Protein AF-X6F5M1-F1 (afdb_monomer)

Solvent-accessible surface area (backbone atoms only — not comparable to full-atom values): 6336 Å² total; per-residue (Å²): 135,85,84,50,72,60,62,52,34,39,73,76,68,71,42,62,71,92,75,52,53,76,66,55,52,53,53,53,52,37,58,73,69,69,51,69,81,73,71,61,76,68,74,81,45,70,85,64,76,46,73,62,61,59,50,50,58,49,47,50,64,59,61,66,37,70,68,50,54,50,51,51,52,51,48,51,51,53,51,53,50,52,56,49,52,54,55,50,52,54,52,51,52,53,50,52,56,51,50,56,54,63,74,75,108

Structure (mmCIF, N/CA/C/O backbone):
data_AF-X6F5M1-F1
#
_entry.id   AF-X6F5M1-F1
#
loop_
_atom_site.group_PDB
_atom_site.id
_atom_site.type_symbol
_atom_site.label_atom_id
_atom_site.label_alt_id
_atom_site.label_comp_id
_atom_site.label_asym_id
_atom_site.label_entity_id
_atom_site.label_seq_id
_atom_site.pdbx_PDB_ins_code
_atom_site.Cartn_x
_atom_site.Cartn_y
_atom_site.Cartn_z
_atom_site.occupancy
_atom_site.B_iso_or_equiv
_atom_site.auth_seq_id
_atom_site.auth_comp_id
_atom_site.auth_asym_id
_atom_site.auth_atom_id
_atom_site.pdbx_PDB_model_num
ATOM 1 N N . MET A 1 1 ? -16.472 -30.310 41.235 1.00 41.28 1 MET A N 1
ATOM 2 C CA . MET A 1 1 ? -15.367 -29.547 41.861 1.00 41.28 1 MET A CA 1
ATOM 3 C C . MET A 1 1 ? -15.594 -28.070 41.578 1.00 41.28 1 MET A C 1
ATOM 5 O O . MET A 1 1 ? -15.248 -27.600 40.499 1.00 41.28 1 MET A O 1
ATOM 9 N N . ASN A 1 2 ? -16.249 -27.373 42.506 1.00 42.59 2 ASN A N 1
ATOM 10 C CA . ASN A 1 2 ? -16.574 -25.954 42.368 1.00 42.59 2 ASN A CA 1
ATOM 11 C C . ASN A 1 2 ? -15.325 -25.151 42.740 1.00 42.59 2 ASN A C 1
ATOM 13 O O . ASN A 1 2 ? -14.911 -25.165 43.894 1.00 42.59 2 ASN A O 1
ATOM 17 N N . LYS A 1 3 ? -14.682 -24.528 41.751 1.00 53.94 3 LYS A N 1
ATOM 18 C CA . LYS A 1 3 ? -13.500 -23.681 41.957 1.00 53.94 3 LYS A CA 1
ATOM 19 C C . LYS A 1 3 ? -13.988 -22.327 42.472 1.00 53.94 3 LYS A C 1
ATOM 21 O O . LYS A 1 3 ? -14.453 -21.513 41.679 1.00 53.94 3 LYS A O 1
ATOM 26 N N . THR A 1 4 ? -13.987 -22.139 43.789 1.00 66.06 4 THR A N 1
ATOM 27 C CA . THR A 1 4 ? -14.422 -20.892 44.430 1.00 66.06 4 THR A CA 1
ATOM 28 C C . THR A 1 4 ? -13.366 -19.795 44.266 1.00 66.06 4 THR A C 1
ATOM 30 O O . THR A 1 4 ? -12.181 -20.072 44.067 1.00 66.06 4 THR A O 1
ATOM 33 N N . ILE A 1 5 ? -13.809 -18.535 44.333 1.00 60.81 5 ILE A N 1
ATOM 34 C CA . ILE A 1 5 ? -12.970 -17.322 44.253 1.00 60.81 5 ILE A CA 1
ATOM 35 C C . ILE A 1 5 ? -11.797 -17.398 45.249 1.00 60.81 5 ILE A C 1
ATOM 37 O O . ILE A 1 5 ? -10.688 -16.964 44.937 1.00 60.81 5 ILE A O 1
ATOM 41 N N . ASP A 1 6 ? -12.021 -18.040 46.396 1.00 63.62 6 ASP A N 1
ATOM 42 C CA . ASP A 1 6 ? -11.053 -18.205 47.485 1.00 63.62 6 ASP A CA 1
ATOM 43 C C . ASP A 1 6 ? -9.807 -19.008 47.079 1.00 63.62 6 ASP A C 1
ATOM 45 O O . ASP A 1 6 ? -8.686 -18.666 47.463 1.00 63.62 6 ASP A O 1
ATOM 49 N N . ASP A 1 7 ? -9.984 -20.058 46.270 1.00 66.44 7 ASP A N 1
ATOM 50 C CA . ASP A 1 7 ? -8.884 -20.924 45.821 1.00 66.44 7 ASP A CA 1
ATOM 51 C C . ASP A 1 7 ? -7.999 -20.202 44.789 1.00 66.44 7 ASP A C 1
ATOM 53 O O . ASP A 1 7 ? -6.768 -20.289 44.798 1.00 66.44 7 ASP A O 1
ATOM 57 N N . LEU A 1 8 ? -8.622 -19.397 43.925 1.00 66.88 8 LEU A N 1
ATOM 58 C CA . LEU A 1 8 ? -7.918 -18.620 42.904 1.00 66.88 8 LEU A CA 1
ATOM 59 C C . LEU A 1 8 ? -7.189 -17.412 43.492 1.00 66.88 8 LEU A C 1
ATOM 61 O O . LEU A 1 8 ? -6.052 -17.144 43.099 1.00 66.88 8 LEU A O 1
ATOM 65 N N . ALA A 1 9 ? -7.791 -16.734 44.471 1.00 62.81 9 ALA A N 1
ATOM 66 C CA . ALA A 1 9 ? -7.166 -15.624 45.180 1.00 62.81 9 ALA A CA 1
ATOM 67 C C . ALA A 1 9 ? -5.875 -16.067 45.887 1.00 62.81 9 ALA A C 1
ATOM 69 O O . ALA A 1 9 ? -4.822 -15.446 45.720 1.00 62.81 9 ALA A O 1
ATOM 70 N N . ASN A 1 10 ? -5.912 -17.202 46.591 1.00 65.00 10 ASN A N 1
ATOM 71 C CA . ASN A 1 10 ? -4.722 -17.740 47.246 1.00 65.00 10 ASN A CA 1
ATOM 72 C C . ASN A 1 10 ? -3.656 -18.201 46.246 1.00 65.00 10 ASN A C 1
ATOM 74 O O . ASN A 1 10 ? -2.467 -17.964 46.459 1.00 65.00 10 ASN A O 1
ATOM 78 N N . ARG A 1 11 ? -4.050 -18.838 45.138 1.00 67.06 11 ARG A N 1
ATOM 79 C CA . ARG A 1 11 ? -3.086 -19.403 44.188 1.00 67.06 11 ARG A CA 1
ATOM 80 C C . ARG A 1 11 ? -2.415 -18.356 43.293 1.00 67.06 11 ARG A C 1
ATOM 82 O O . ARG A 1 11 ? -1.244 -18.524 42.962 1.00 67.06 11 ARG A O 1
ATOM 89 N N . TRP A 1 12 ? -3.128 -17.299 42.902 1.00 65.69 12 TRP A N 1
ATOM 90 C CA . TRP A 1 12 ? -2.634 -16.298 41.944 1.00 65.69 12 TRP A CA 1
ATOM 91 C C . TRP A 1 12 ? -2.120 -15.034 42.632 1.00 65.69 12 TRP A C 1
ATOM 93 O O . TRP A 1 12 ? -1.123 -14.467 42.195 1.00 65.69 12 TRP A O 1
ATOM 103 N N . LEU A 1 13 ? -2.764 -14.614 43.725 1.00 65.00 13 LEU A N 1
ATOM 104 C CA . LEU A 1 13 ? -2.439 -13.371 44.432 1.00 65.00 13 LEU A CA 1
ATOM 105 C C . LEU A 1 13 ? -1.778 -13.610 45.797 1.00 65.00 13 LEU A C 1
ATOM 107 O O . LEU A 1 13 ? -1.321 -12.652 46.419 1.00 65.00 13 LEU A O 1
ATOM 111 N N . LYS A 1 14 ? -1.711 -14.867 46.272 1.00 64.12 14 LYS A N 1
ATOM 112 C CA . LYS A 1 14 ? -1.172 -15.243 47.597 1.00 64.12 14 LYS A CA 1
ATOM 113 C C . LYS A 1 14 ? -1.750 -14.400 48.747 1.00 64.12 14 LYS A C 1
ATOM 115 O O . LYS A 1 14 ? -1.066 -14.142 49.736 1.00 64.12 14 LYS A O 1
ATOM 120 N N . ARG A 1 15 ? -3.004 -13.954 48.621 1.00 59.09 15 ARG A N 1
ATOM 121 C CA . ARG A 1 15 ? -3.719 -13.160 49.631 1.00 59.09 15 ARG A CA 1
ATOM 122 C C . ARG A 1 15 ? -5.017 -13.845 50.039 1.00 59.09 15 ARG A C 1
ATOM 124 O O . ARG A 1 15 ? -5.680 -14.469 49.215 1.00 59.09 15 ARG A O 1
AT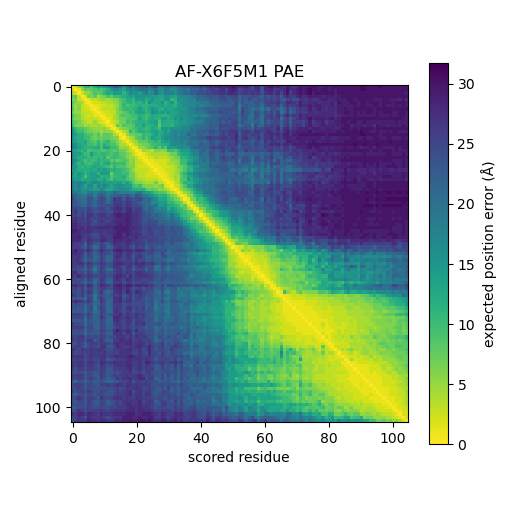OM 131 N N . LYS A 1 16 ? -5.378 -13.674 51.316 1.00 57.16 16 LYS A N 1
ATOM 132 C CA . LYS A 1 16 ? -6.673 -14.097 51.861 1.00 57.16 16 LYS A CA 1
ATOM 133 C C . LYS A 1 16 ? -7.813 -13.289 51.212 1.00 57.16 16 LYS A C 1
ATOM 135 O O . LYS A 1 16 ? -7.611 -12.096 50.965 1.00 57.16 16 LYS A O 1
ATOM 140 N N . PRO A 1 17 ? -8.987 -13.899 50.965 1.00 54.53 17 PRO A N 1
ATOM 141 C CA . PRO A 1 17 ? -10.123 -13.248 50.298 1.00 54.53 17 PRO A CA 1
ATOM 142 C C . PRO A 1 17 ? -10.606 -11.980 51.022 1.00 54.53 17 PRO A C 1
ATOM 144 O O . PRO A 1 17 ? -11.059 -11.035 50.384 1.00 54.53 17 PRO A O 1
ATOM 147 N N . ASP A 1 18 ? -10.403 -11.914 52.336 1.00 57.00 18 ASP A N 1
ATOM 148 C CA . ASP A 1 18 ? -10.752 -10.796 53.221 1.00 57.00 18 ASP A CA 1
ATOM 149 C C . ASP A 1 18 ? -9.900 -9.529 52.981 1.00 57.00 18 ASP A C 1
ATOM 151 O O . ASP A 1 18 ? -10.225 -8.452 53.477 1.00 57.00 18 ASP A O 1
ATOM 155 N N . GLY A 1 19 ? -8.790 -9.654 52.241 1.00 54.47 19 GLY A N 1
ATOM 156 C CA . GLY A 1 19 ? -7.845 -8.572 51.939 1.00 54.47 19 GLY A CA 1
ATOM 157 C C . GLY A 1 19 ? -7.865 -8.096 50.485 1.00 54.47 19 GLY A C 1
ATOM 158 O O . GLY A 1 19 ? -6.956 -7.360 50.089 1.00 54.47 19 GLY A O 1
ATOM 159 N N . LEU A 1 20 ? -8.841 -8.545 49.690 1.00 57.94 20 LEU A N 1
ATOM 160 C CA . LEU A 1 20 ? -9.022 -8.127 48.302 1.00 57.94 20 LEU A CA 1
ATOM 161 C C . LEU A 1 20 ? -9.828 -6.829 48.244 1.00 57.94 20 LEU A C 1
ATOM 163 O O . LEU A 1 20 ? -10.896 -6.709 48.846 1.00 57.94 20 LEU A O 1
ATOM 167 N N . SER A 1 21 ? -9.343 -5.859 47.472 1.00 61.31 21 SER A N 1
ATOM 168 C CA . SER 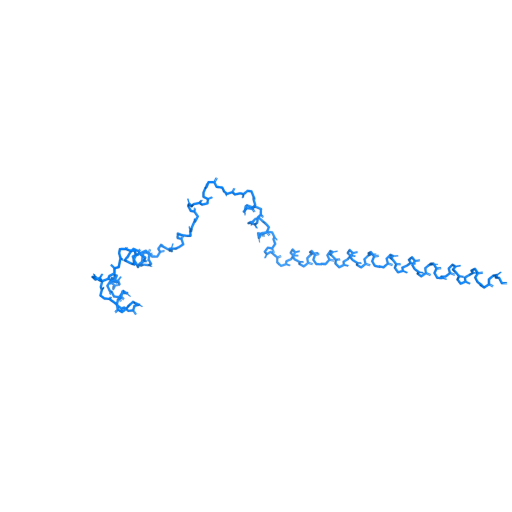A 1 21 ? -10.142 -4.676 47.147 1.00 61.31 21 SER A CA 1
ATOM 169 C C . SER A 1 21 ? -11.395 -5.096 46.367 1.00 61.31 21 SER A C 1
ATOM 171 O O . SER A 1 21 ? -11.363 -6.056 45.593 1.00 61.31 21 SER A O 1
ATOM 173 N N . GLN A 1 22 ? -12.504 -4.358 46.507 1.00 60.22 22 GLN A N 1
ATOM 174 C CA . GLN A 1 22 ? -13.749 -4.635 45.766 1.00 60.22 22 GLN A CA 1
ATOM 175 C C . GLN A 1 22 ? -13.519 -4.746 44.246 1.00 60.22 22 GLN A C 1
ATOM 177 O O . GLN A 1 22 ? -14.241 -5.464 43.554 1.00 60.22 22 GLN A O 1
ATOM 182 N N . LEU A 1 23 ? -12.495 -4.058 43.728 1.00 57.66 23 LEU A N 1
ATOM 183 C CA . LEU A 1 23 ? -12.087 -4.128 42.328 1.00 57.66 23 LEU A CA 1
ATOM 184 C C . LEU A 1 23 ? -11.452 -5.481 41.968 1.00 57.66 23 LEU A C 1
ATOM 186 O O . LEU A 1 23 ? -11.791 -6.057 40.938 1.00 57.66 23 LEU A O 1
ATOM 190 N N . GLU A 1 24 ? -10.577 -6.011 42.822 1.00 62.28 24 GLU A N 1
ATOM 191 C CA . GLU A 1 24 ? -9.875 -7.283 42.599 1.00 62.28 24 GLU A CA 1
ATOM 192 C C . GLU A 1 24 ? -10.841 -8.468 42.673 1.00 62.28 24 GLU A C 1
ATOM 194 O O . GLU A 1 24 ? -10.808 -9.345 41.810 1.00 62.28 24 GLU A O 1
ATOM 199 N N . SER A 1 25 ? -11.768 -8.449 43.638 1.00 63.91 25 SER A N 1
ATOM 200 C CA . SER A 1 25 ? -12.823 -9.465 43.751 1.00 63.91 25 SER A CA 1
ATOM 201 C C . SER A 1 25 ? -13.730 -9.481 42.511 1.00 63.91 25 SER A C 1
ATOM 203 O O . SER A 1 25 ? -14.019 -10.540 41.952 1.00 63.91 25 SER A O 1
ATOM 205 N N . ARG A 1 26 ? -14.083 -8.300 41.979 1.00 63.78 26 ARG A N 1
ATOM 206 C CA . ARG A 1 26 ? -14.900 -8.163 40.761 1.00 63.78 26 ARG A CA 1
ATOM 207 C C . ARG A 1 26 ? -14.190 -8.676 39.501 1.00 63.78 26 ARG A C 1
ATOM 209 O O . ARG A 1 26 ? -14.833 -9.284 38.644 1.00 63.78 26 ARG A O 1
ATOM 216 N N . VAL A 1 27 ? -12.880 -8.456 39.384 1.00 64.69 27 VAL A N 1
ATOM 217 C CA . VAL A 1 27 ? -12.055 -8.983 38.279 1.00 64.69 27 VAL A CA 1
ATOM 218 C C . VAL A 1 27 ? -11.912 -10.504 38.380 1.00 64.69 27 VAL A C 1
ATOM 220 O O . VAL A 1 27 ? -12.028 -11.213 37.382 1.00 64.69 27 VAL A O 1
ATOM 223 N N . LEU A 1 28 ? -11.725 -11.044 39.584 1.00 65.38 28 LEU A N 1
ATOM 224 C CA . LEU A 1 28 ? -11.584 -12.488 39.763 1.00 65.38 28 LEU A CA 1
ATOM 225 C C . LEU A 1 28 ? -12.907 -13.223 39.495 1.00 65.38 28 LEU A C 1
ATOM 227 O O . LEU A 1 28 ? -12.918 -14.243 38.809 1.00 65.38 28 LEU A O 1
ATOM 231 N N . GLN A 1 29 ? -14.033 -12.655 39.936 1.00 64.38 29 GLN A N 1
ATOM 232 C CA . GLN A 1 29 ? -15.368 -13.201 39.688 1.00 64.38 29 GLN A CA 1
ATOM 233 C C . GLN A 1 29 ? -15.723 -13.237 38.193 1.00 64.38 29 GLN A C 1
ATOM 235 O O . GLN A 1 29 ? -16.177 -14.262 37.689 1.00 64.38 29 GLN A O 1
ATOM 240 N N . SER A 1 30 ? -15.417 -12.171 37.451 1.00 59.50 30 SER A N 1
ATOM 241 C CA . SER A 1 30 ? -15.662 -12.123 36.001 1.00 59.50 30 SER A CA 1
ATOM 242 C C . SER A 1 30 ? -14.712 -13.015 35.184 1.00 59.50 30 SER A C 1
ATOM 244 O O . SER A 1 30 ? -15.064 -13.458 34.093 1.00 59.50 30 SER A O 1
ATOM 246 N N . THR A 1 31 ? -13.553 -13.383 35.741 1.00 60.06 31 THR A N 1
ATOM 247 C CA . THR A 1 31 ? -12.647 -14.382 35.144 1.00 60.06 31 THR A CA 1
ATOM 248 C C . THR A 1 31 ? -13.176 -15.815 35.314 1.00 60.06 31 THR A C 1
ATOM 250 O O . THR A 1 31 ? -13.051 -16.636 34.404 1.00 60.06 31 THR A O 1
ATOM 253 N N . ILE A 1 32 ? -13.796 -16.129 36.459 1.00 57.97 32 ILE A N 1
ATOM 254 C CA . ILE A 1 32 ? -14.374 -17.457 36.745 1.00 57.97 32 ILE A CA 1
ATOM 255 C C . ILE A 1 32 ? -15.620 -17.722 35.900 1.00 57.97 32 ILE A C 1
ATOM 257 O O . ILE A 1 32 ? -15.810 -18.844 35.428 1.00 57.97 32 ILE A O 1
ATOM 261 N N . GLU A 1 33 ? -16.437 -16.698 35.658 1.00 54.91 33 GLU A N 1
ATOM 262 C CA . GLU A 1 33 ? -17.672 -16.814 34.874 1.00 54.91 33 GLU A CA 1
ATOM 263 C C . GLU A 1 33 ? -17.439 -17.035 33.367 1.00 54.91 33 GLU A C 1
ATOM 265 O O . GLU A 1 33 ? -18.402 -17.187 32.622 1.00 54.91 33 GLU A O 1
ATOM 270 N N . ARG A 1 34 ? -16.182 -17.104 32.888 1.00 47.59 34 ARG A N 1
ATOM 271 C CA . ARG A 1 34 ? -15.838 -17.180 31.449 1.00 47.59 34 ARG A CA 1
ATOM 272 C C . ARG A 1 34 ? -16.489 -16.075 30.606 1.00 47.59 34 ARG A C 1
ATOM 274 O O . ARG A 1 34 ? -16.519 -16.165 29.380 1.00 47.59 34 ARG A O 1
ATOM 281 N N . THR A 1 35 ? -16.944 -14.998 31.228 1.00 44.97 35 THR A N 1
ATOM 282 C CA . THR A 1 35 ? -17.320 -13.768 30.545 1.00 44.97 35 THR A CA 1
ATOM 283 C C . THR A 1 35 ? -16.047 -12.955 30.439 1.00 44.97 35 THR A C 1
ATOM 285 O O . THR A 1 35 ? -15.743 -12.136 31.299 1.00 44.97 35 THR A O 1
ATOM 288 N N . THR A 1 36 ? -15.253 -13.273 29.414 1.00 36.25 36 THR A N 1
ATOM 289 C CA . THR A 1 36 ? -14.078 -12.524 28.974 1.00 36.25 36 THR A CA 1
ATOM 290 C C . THR A 1 36 ? -14.199 -11.057 29.382 1.00 36.25 36 THR A C 1
ATOM 292 O O . THR A 1 36 ? -15.018 -10.321 28.832 1.00 36.25 36 THR A O 1
ATOM 295 N N . ILE A 1 37 ? -13.369 -10.620 30.337 1.00 44.19 37 ILE A N 1
ATOM 296 C CA . ILE A 1 37 ? -13.209 -9.209 30.730 1.00 44.19 37 ILE A CA 1
ATOM 297 C C . ILE A 1 37 ? -12.479 -8.442 29.616 1.00 44.19 37 ILE A C 1
ATOM 299 O O . ILE A 1 37 ? -11.696 -7.534 29.847 1.00 44.19 37 ILE A O 1
ATOM 303 N N . THR A 1 38 ? -12.804 -8.738 28.365 1.00 40.38 38 THR A N 1
ATOM 304 C CA . THR A 1 38 ? -12.858 -7.742 27.308 1.00 40.38 38 THR A CA 1
ATOM 305 C C . THR A 1 38 ? -14.180 -6.998 27.504 1.00 40.38 38 THR A C 1
ATOM 307 O O . THR A 1 38 ? -15.015 -6.876 26.617 1.00 40.38 38 THR A O 1
ATOM 310 N N . ARG A 1 39 ? -14.357 -6.408 28.692 1.00 45.59 39 ARG A N 1
ATOM 311 C CA . ARG A 1 39 ? -14.929 -5.069 28.740 1.00 45.59 39 ARG A CA 1
ATOM 312 C C . ARG A 1 39 ? -13.782 -4.140 28.372 1.00 45.59 39 ARG A C 1
ATOM 314 O O . ARG A 1 39 ? -13.285 -3.378 29.193 1.00 45.59 39 ARG A O 1
ATOM 321 N N . ASP A 1 40 ? -13.337 -4.295 27.130 1.00 44.41 40 ASP A N 1
ATOM 322 C CA . ASP A 1 40 ? -12.513 -3.311 26.479 1.00 44.41 40 ASP A CA 1
ATOM 323 C C . ASP A 1 40 ? -13.299 -2.006 26.550 1.00 44.41 40 ASP A C 1
ATOM 325 O O . ASP A 1 40 ? -14.524 -1.975 26.402 1.00 44.41 40 ASP A O 1
ATOM 329 N N . THR A 1 41 ? -12.565 -0.968 26.881 1.00 43.44 41 THR A N 1
ATOM 330 C CA . THR A 1 41 ? -12.795 0.471 26.991 1.00 43.44 41 THR A CA 1
ATOM 331 C C . THR A 1 41 ? -13.836 1.136 26.059 1.00 43.44 41 THR A C 1
ATOM 333 O O . THR A 1 41 ? -14.094 2.336 26.159 1.00 43.44 41 THR A O 1
ATOM 336 N N . ASN A 1 42 ? -14.540 0.381 25.222 1.00 44.94 42 ASN A N 1
ATOM 337 C CA . ASN A 1 42 ? -15.513 0.787 24.214 1.00 44.94 42 ASN A CA 1
ATOM 338 C C . ASN A 1 42 ? -16.896 1.225 24.753 1.00 44.94 42 ASN A C 1
ATOM 340 O O . ASN A 1 42 ? -17.929 1.004 24.124 1.00 44.94 42 ASN A O 1
ATOM 344 N N . LYS A 1 43 ? -16.963 1.842 25.938 1.00 43.53 43 LYS A N 1
ATOM 345 C CA . LYS A 1 43 ? -18.182 2.560 26.374 1.00 43.53 43 LYS A CA 1
ATOM 346 C C . LYS A 1 43 ? -17.978 4.059 26.584 1.00 43.53 43 LYS A C 1
ATOM 348 O O . LYS A 1 43 ? -18.968 4.766 26.716 1.00 43.53 43 LYS A O 1
ATOM 353 N N . ALA A 1 44 ? -16.739 4.552 26.516 1.00 42.81 44 ALA A N 1
ATOM 354 C CA . ALA A 1 44 ? -16.446 5.987 26.420 1.00 42.81 44 ALA A CA 1
ATOM 355 C C . ALA A 1 44 ? -16.181 6.459 24.972 1.00 42.81 44 ALA A C 1
ATOM 357 O O . ALA A 1 44 ? -16.145 7.656 24.720 1.00 42.81 44 ALA A O 1
ATOM 358 N N . VAL A 1 45 ? -16.069 5.530 24.012 1.00 45.94 45 VAL A N 1
ATOM 359 C CA . VAL A 1 45 ? -15.963 5.804 22.559 1.00 45.94 45 VAL A CA 1
ATOM 360 C C . VAL A 1 45 ? -17.31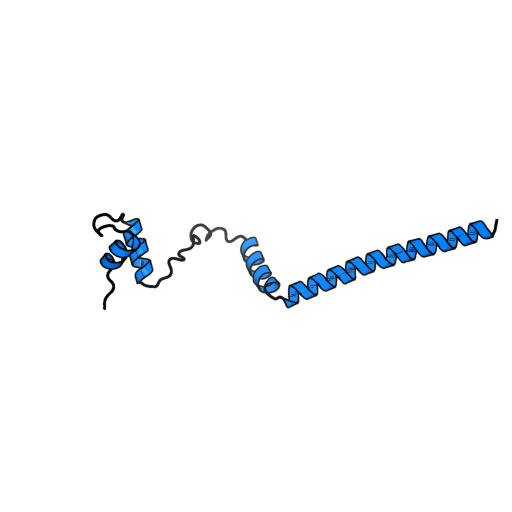5 5.597 21.849 1.00 45.94 45 VAL A C 1
ATOM 362 O O . VAL A 1 45 ? -17.452 5.781 20.648 1.00 45.94 45 VAL A O 1
ATOM 365 N N . ALA A 1 46 ? -18.378 5.273 22.591 1.00 45.50 46 ALA A N 1
ATOM 366 C CA . ALA A 1 46 ? -19.708 5.041 22.023 1.00 45.50 46 ALA A CA 1
ATOM 367 C C . ALA A 1 46 ? -20.375 6.315 21.466 1.00 45.50 46 ALA A C 1
ATOM 369 O O . ALA A 1 46 ? -21.394 6.215 20.788 1.00 45.50 46 ALA A O 1
ATOM 370 N N . PHE A 1 47 ? -19.820 7.502 21.735 1.00 46.06 47 PHE A N 1
ATOM 371 C CA . PHE A 1 47 ? -20.403 8.761 21.271 1.00 46.06 47 PHE A CA 1
ATOM 372 C C . PHE A 1 47 ? -19.668 9.391 20.083 1.00 46.06 47 PHE A C 1
ATOM 374 O O . PHE A 1 47 ? -20.243 10.235 19.403 1.00 46.06 47 PHE A O 1
ATOM 381 N N . HIS A 1 48 ? -18.438 8.964 19.783 1.00 45.12 48 HIS A N 1
ATOM 382 C CA . HIS A 1 48 ? -17.639 9.431 18.644 1.00 45.12 48 HIS A CA 1
ATOM 383 C C . HIS A 1 48 ? -16.973 8.227 17.966 1.00 45.12 48 HIS A C 1
ATOM 385 O O . HIS A 1 48 ? -15.753 8.166 17.851 1.00 45.12 48 HIS A O 1
ATOM 391 N N . GLN A 1 49 ? -17.768 7.252 17.512 1.00 48.03 49 GLN A N 1
ATOM 392 C CA . GLN A 1 49 ? -17.296 6.276 16.529 1.00 48.03 49 GLN A CA 1
ATOM 393 C C . GLN A 1 49 ? -17.041 7.046 15.229 1.00 48.03 49 GLN A C 1
ATOM 395 O O . GLN A 1 49 ? -17.912 7.188 14.370 1.00 48.03 49 GLN A O 1
ATOM 400 N N . THR A 1 50 ? -15.869 7.665 15.166 1.00 61.34 50 THR A N 1
ATOM 401 C CA . THR A 1 50 ? -15.442 8.492 14.052 1.00 61.34 50 THR A CA 1
ATOM 402 C C . THR A 1 50 ? -15.462 7.649 12.783 1.00 61.34 50 THR A C 1
ATOM 404 O O . THR A 1 50 ? -15.161 6.454 12.793 1.00 61.34 50 THR A O 1
ATOM 407 N N . PHE A 1 51 ? -15.835 8.269 11.664 1.00 56.97 51 PHE A N 1
ATOM 408 C CA . PHE A 1 51 ? -15.819 7.643 10.339 1.00 56.97 51 PHE A CA 1
ATOM 409 C C . PHE A 1 51 ? -14.490 6.920 10.044 1.00 56.97 51 PHE A C 1
ATOM 411 O O . PHE A 1 51 ? -14.484 5.915 9.333 1.00 56.97 51 PHE A O 1
ATOM 418 N N . GLY A 1 52 ? -13.391 7.395 10.646 1.00 61.22 52 GLY A N 1
ATOM 419 C CA . GLY A 1 52 ? -12.060 6.802 10.575 1.00 61.22 52 GLY A CA 1
ATOM 420 C C . GLY A 1 52 ? -11.973 5.371 11.109 1.00 61.22 52 GLY A C 1
ATOM 421 O O . GLY A 1 52 ? -11.409 4.529 10.418 1.00 61.22 52 GLY A O 1
ATOM 422 N N . ASP A 1 53 ? -12.587 5.053 12.254 1.00 64.31 53 ASP A N 1
ATOM 423 C CA . ASP A 1 53 ? -12.520 3.695 12.825 1.00 64.31 53 ASP A CA 1
ATOM 424 C C . ASP A 1 53 ? -13.205 2.667 11.919 1.00 64.31 53 ASP A C 1
ATOM 426 O O . ASP A 1 53 ? -12.702 1.565 11.722 1.00 64.31 53 ASP A O 1
ATOM 430 N N . ARG A 1 54 ? -14.328 3.036 11.288 1.00 67.56 54 ARG A N 1
ATOM 431 C CA . ARG A 1 54 ? -15.028 2.156 10.334 1.00 67.56 54 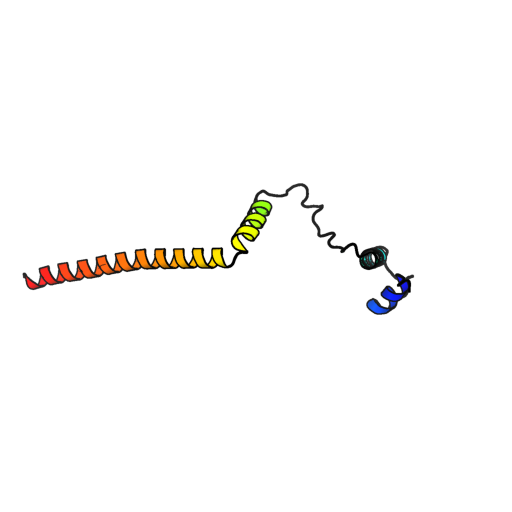ARG A CA 1
ATOM 432 C C . ARG A 1 54 ? -14.234 1.953 9.044 1.00 67.56 54 ARG A C 1
ATOM 434 O O . ARG A 1 54 ? -14.250 0.859 8.478 1.00 67.56 54 ARG A O 1
ATOM 441 N N . LEU A 1 55 ? -13.549 2.997 8.579 1.00 66.88 55 LEU A N 1
ATOM 442 C CA . LEU A 1 55 ? -12.647 2.935 7.429 1.00 66.88 55 LEU A CA 1
ATOM 443 C C . LEU A 1 55 ? -11.436 2.048 7.725 1.00 66.88 55 LEU A C 1
ATOM 445 O O . LEU A 1 55 ? -11.121 1.189 6.907 1.00 66.88 55 LEU A O 1
ATOM 449 N N . ALA A 1 56 ? -10.820 2.183 8.901 1.00 72.12 56 ALA A N 1
ATOM 450 C CA . ALA A 1 56 ? -9.706 1.344 9.332 1.00 72.12 56 ALA A CA 1
ATOM 451 C C . ALA A 1 56 ? -10.110 -0.136 9.412 1.00 72.12 56 ALA A C 1
ATOM 453 O O . ALA A 1 56 ? -9.417 -0.981 8.855 1.00 72.12 56 ALA A O 1
ATOM 454 N N . ASP A 1 57 ? -11.272 -0.446 9.991 1.00 72.94 57 ASP A N 1
ATOM 455 C CA . ASP A 1 57 ? -11.798 -1.817 10.080 1.00 72.94 57 ASP A CA 1
ATOM 456 C C . ASP A 1 57 ? -12.118 -2.424 8.704 1.00 72.94 57 ASP A C 1
ATOM 458 O O . ASP A 1 57 ? -12.032 -3.636 8.491 1.00 72.94 57 ASP A O 1
ATOM 462 N N . THR A 1 58 ? -12.502 -1.577 7.747 1.00 67.50 58 THR A N 1
ATOM 463 C CA . THR A 1 58 ? -12.777 -1.986 6.365 1.00 67.50 58 THR A CA 1
ATOM 464 C C . THR A 1 58 ? -11.475 -2.212 5.600 1.00 67.50 58 THR A C 1
ATOM 466 O O . THR A 1 58 ? -11.328 -3.241 4.944 1.00 67.50 58 THR A O 1
ATOM 469 N N . ILE A 1 59 ? -10.498 -1.310 5.740 1.00 71.81 59 ILE A N 1
ATOM 470 C CA . ILE A 1 59 ? -9.157 -1.458 5.162 1.00 71.81 59 ILE A CA 1
ATOM 471 C C . ILE A 1 59 ? -8.431 -2.654 5.788 1.00 71.81 59 ILE A C 1
ATOM 473 O O . ILE A 1 59 ? -7.752 -3.368 5.068 1.00 71.81 59 ILE A O 1
ATOM 477 N N . ALA A 1 60 ? -8.618 -2.951 7.075 1.00 72.19 60 ALA A N 1
ATOM 478 C CA . ALA A 1 60 ? -8.079 -4.150 7.716 1.00 72.19 60 ALA A CA 1
ATOM 479 C C . ALA A 1 60 ? -8.713 -5.436 7.159 1.00 72.19 60 ALA A C 1
ATOM 481 O O . ALA A 1 60 ? -8.023 -6.433 6.957 1.00 72.19 60 ALA A O 1
ATOM 482 N N . ARG A 1 61 ? -10.015 -5.414 6.842 1.00 69.31 61 ARG A N 1
ATOM 483 C CA . ARG A 1 61 ? -10.712 -6.548 6.209 1.00 69.31 61 ARG A CA 1
ATOM 484 C C . ARG A 1 61 ? -10.274 -6.780 4.765 1.00 69.31 61 ARG A C 1
ATOM 486 O O . ARG A 1 61 ? -10.113 -7.923 4.355 1.00 69.31 61 ARG A O 1
ATOM 493 N N . VAL A 1 62 ? -10.093 -5.704 4.000 1.00 70.25 62 VAL A N 1
ATOM 494 C CA . VAL A 1 62 ? -9.684 -5.756 2.586 1.00 70.25 62 VAL A CA 1
ATOM 495 C C . VAL A 1 62 ? -8.175 -6.007 2.457 1.00 70.25 62 VAL A C 1
ATOM 497 O O . VAL A 1 62 ? -7.743 -6.810 1.634 1.00 70.25 62 VAL A O 1
ATOM 500 N N . GLY A 1 63 ? -7.377 -5.379 3.317 1.00 68.69 63 GLY A N 1
ATOM 501 C CA . GLY A 1 63 ? -5.919 -5.487 3.392 1.00 68.69 63 GLY A CA 1
ATOM 502 C C . GLY A 1 63 ? -5.403 -6.699 4.171 1.00 68.69 63 GLY A C 1
ATOM 503 O O . GLY A 1 63 ? -4.216 -6.996 4.097 1.00 68.69 63 GLY A O 1
ATOM 504 N N . GLY A 1 64 ? -6.271 -7.431 4.877 1.00 72.12 64 GLY A N 1
ATOM 505 C CA . GLY A 1 64 ? -5.916 -8.668 5.584 1.00 72.12 64 GLY A CA 1
ATOM 506 C C . GLY A 1 64 ? -5.677 -9.870 4.663 1.00 72.12 64 GLY A C 1
ATOM 507 O O . GLY A 1 64 ? -5.194 -10.907 5.113 1.00 72.12 64 GLY A O 1
ATOM 508 N N . SER A 1 65 ? -6.001 -9.749 3.371 1.00 81.38 65 SER A N 1
ATOM 509 C CA . SER A 1 65 ? -5.702 -10.773 2.372 1.00 81.38 65 SER A CA 1
ATOM 510 C C . SER A 1 65 ? -4.295 -10.594 1.805 1.00 81.38 65 SER A C 1
ATOM 512 O O . SER A 1 65 ? -3.967 -9.563 1.217 1.00 81.38 65 SER A O 1
ATOM 514 N N . TRP A 1 66 ? -3.481 -11.647 1.891 1.00 83.19 66 TRP A N 1
ATOM 515 C CA . TRP A 1 66 ? -2.149 -11.693 1.282 1.00 83.19 66 TRP A CA 1
ATOM 516 C C . TRP A 1 66 ? -2.176 -11.439 -0.233 1.00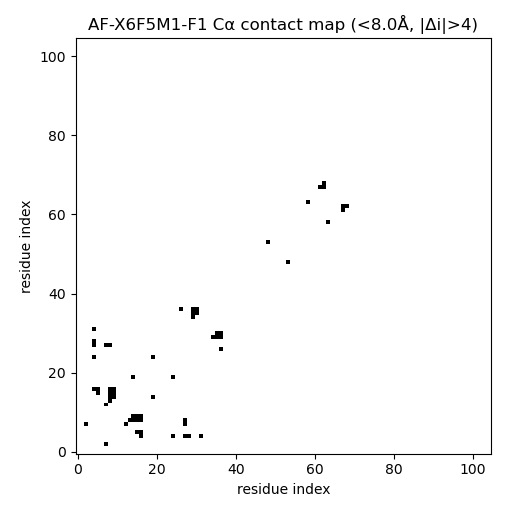 83.19 66 TRP A C 1
ATOM 518 O O . TRP A 1 66 ? -1.262 -10.814 -0.768 1.00 83.19 66 TRP A O 1
ATOM 528 N N . SER A 1 67 ? -3.243 -11.843 -0.931 1.00 84.19 67 SER A N 1
ATOM 529 C CA . SER A 1 67 ? -3.391 -11.601 -2.372 1.00 84.19 67 SER A CA 1
ATOM 530 C C . SER A 1 67 ? -3.554 -10.115 -2.715 1.00 84.19 67 SER A C 1
ATOM 532 O O . SER A 1 67 ? -3.071 -9.684 -3.761 1.00 84.19 67 SER A O 1
ATOM 534 N N . PHE A 1 68 ? -4.182 -9.315 -1.845 1.00 85.25 68 PHE A N 1
ATOM 535 C CA . PHE A 1 68 ? -4.325 -7.868 -2.051 1.00 85.25 68 PHE A CA 1
ATOM 536 C C . PHE A 1 68 ? -2.964 -7.167 -1.988 1.00 85.25 68 PHE A C 1
ATOM 538 O O . PHE A 1 68 ? -2.618 -6.408 -2.892 1.00 85.25 68 PHE A O 1
ATOM 545 N N . ILE A 1 69 ? -2.161 -7.494 -0.969 1.00 87.19 69 ILE A N 1
ATOM 546 C CA . ILE A 1 69 ? -0.811 -6.942 -0.783 1.00 87.19 69 ILE A CA 1
ATOM 547 C C . ILE A 1 69 ? 0.073 -7.286 -1.987 1.00 87.19 69 ILE A C 1
ATOM 549 O O . ILE A 1 69 ? 0.715 -6.406 -2.556 1.00 87.19 69 ILE A O 1
ATOM 553 N N . LEU A 1 70 ? 0.066 -8.551 -2.416 1.00 90.69 70 LEU A N 1
ATOM 554 C CA . LEU A 1 70 ? 0.855 -9.000 -3.565 1.00 90.69 70 LEU A CA 1
ATOM 555 C C . LEU A 1 70 ? 0.436 -8.303 -4.865 1.00 90.69 70 LEU A C 1
ATOM 557 O O . LEU A 1 70 ? 1.298 -7.865 -5.624 1.00 90.69 70 LEU A O 1
ATOM 561 N N . THR A 1 71 ? -0.869 -8.149 -5.102 1.00 93.06 71 THR A N 1
ATOM 562 C CA . THR A 1 71 ? -1.388 -7.438 -6.284 1.00 93.06 71 THR A CA 1
ATOM 563 C C . THR A 1 71 ? -0.970 -5.970 -6.265 1.00 93.06 71 THR A C 1
ATOM 565 O O . THR A 1 71 ? -0.530 -5.438 -7.281 1.00 93.06 71 THR A O 1
ATOM 568 N N . PHE A 1 72 ? -1.061 -5.318 -5.104 1.00 92.00 72 PHE A N 1
ATOM 569 C CA . PHE A 1 72 ? -0.669 -3.923 -4.945 1.00 92.00 72 PHE A CA 1
ATOM 570 C C . PHE A 1 72 ? 0.833 -3.718 -5.177 1.00 92.00 72 PHE A C 1
ATOM 572 O O . PHE A 1 72 ? 1.224 -2.834 -5.934 1.00 92.00 72 PHE A O 1
ATOM 579 N N . ILE A 1 73 ? 1.681 -4.578 -4.605 1.00 94.00 73 ILE A N 1
ATOM 580 C CA . ILE A 1 73 ? 3.133 -4.546 -4.834 1.00 94.00 73 ILE A CA 1
ATOM 581 C C . ILE A 1 73 ? 3.453 -4.773 -6.315 1.00 94.00 73 ILE A C 1
ATOM 583 O O . ILE A 1 73 ? 4.238 -4.021 -6.891 1.00 94.00 73 ILE A O 1
ATOM 587 N N . ALA A 1 74 ? 2.829 -5.768 -6.953 1.00 95.88 74 ALA A N 1
ATOM 588 C CA . ALA A 1 74 ? 3.022 -6.032 -8.376 1.00 95.88 74 ALA A CA 1
ATOM 589 C C . ALA A 1 74 ? 2.632 -4.819 -9.233 1.00 95.88 74 ALA A C 1
ATOM 591 O O . ALA A 1 74 ? 3.379 -4.432 -10.130 1.00 95.88 74 ALA A O 1
ATOM 592 N N . PHE A 1 75 ? 1.506 -4.174 -8.917 1.00 95.50 75 PHE A N 1
ATOM 593 C CA . PHE A 1 75 ? 1.073 -2.948 -9.579 1.00 95.50 75 PHE A CA 1
ATOM 594 C C . PHE A 1 75 ? 2.103 -1.817 -9.437 1.00 95.50 75 PHE A C 1
ATOM 596 O O . PHE A 1 75 ? 2.452 -1.189 -10.436 1.00 95.50 75 PHE A O 1
ATOM 603 N N . LEU A 1 76 ? 2.647 -1.591 -8.234 1.00 94.81 76 LEU A N 1
ATOM 604 C CA . LEU A 1 76 ? 3.675 -0.569 -8.003 1.00 94.81 76 LEU A CA 1
ATOM 605 C C . LEU A 1 76 ? 4.980 -0.855 -8.755 1.00 94.81 76 LEU A C 1
ATOM 607 O O . LEU A 1 76 ? 5.595 0.072 -9.284 1.00 94.81 76 LEU A O 1
ATOM 611 N N . ILE A 1 77 ? 5.399 -2.120 -8.829 1.00 96.00 77 ILE A N 1
ATOM 612 C CA . ILE A 1 77 ? 6.580 -2.523 -9.604 1.00 96.00 77 ILE A CA 1
ATOM 613 C C . ILE A 1 77 ? 6.355 -2.228 -11.086 1.00 96.00 77 ILE A C 1
ATOM 615 O O . ILE A 1 77 ? 7.201 -1.594 -11.712 1.00 96.00 77 ILE A O 1
ATOM 619 N N . VAL A 1 78 ? 5.212 -2.641 -11.641 1.00 95.75 78 VAL A N 1
ATOM 620 C CA . VAL A 1 78 ? 4.876 -2.389 -13.050 1.00 95.75 78 VAL A CA 1
ATOM 621 C C . VAL A 1 78 ? 4.832 -0.892 -13.339 1.00 95.75 78 VAL A C 1
ATOM 623 O O . VAL A 1 78 ? 5.415 -0.453 -14.327 1.00 95.75 78 VAL A O 1
ATOM 626 N N . TRP A 1 79 ? 4.192 -0.109 -12.469 1.00 94.50 79 TRP A N 1
ATOM 627 C CA . TRP A 1 79 ? 4.139 1.346 -12.587 1.00 94.50 79 TRP A CA 1
ATOM 628 C C . TRP A 1 79 ? 5.546 1.944 -12.624 1.00 94.50 79 TRP A C 1
ATOM 630 O O . TRP A 1 79 ? 5.910 2.639 -13.569 1.00 94.50 79 TRP A O 1
ATOM 640 N N . THR A 1 80 ? 6.348 1.655 -11.600 1.00 93.25 80 THR A N 1
ATOM 641 C CA . THR A 1 80 ? 7.666 2.278 -11.421 1.00 93.25 80 THR A CA 1
ATOM 642 C C . THR A 1 80 ? 8.610 1.891 -12.556 1.00 93.25 80 THR A C 1
ATOM 644 O O . THR A 1 80 ? 9.324 2.737 -13.086 1.00 93.25 80 THR A O 1
ATOM 647 N N . MET A 1 81 ? 8.578 0.625 -12.983 1.00 94.88 81 MET A N 1
ATOM 648 C CA . MET A 1 81 ? 9.374 0.140 -14.111 1.00 94.88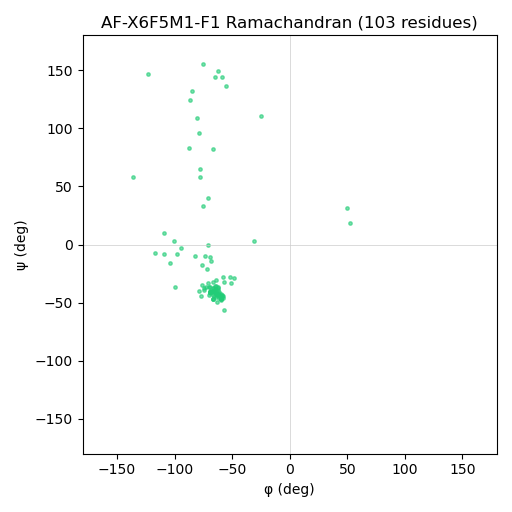 81 MET A CA 1
ATOM 649 C C . MET A 1 81 ? 8.928 0.764 -15.433 1.00 94.88 81 MET A C 1
ATOM 651 O O . MET A 1 81 ? 9.774 1.119 -16.246 1.00 94.88 81 MET A O 1
ATOM 655 N N . ARG A 1 82 ? 7.619 0.931 -15.658 1.00 95.31 82 ARG A N 1
ATOM 656 C CA . ARG A 1 82 ? 7.098 1.592 -16.862 1.00 95.31 82 ARG A CA 1
ATOM 657 C C . ARG A 1 82 ? 7.610 3.027 -16.971 1.00 95.31 82 ARG A C 1
ATOM 659 O O . ARG A 1 82 ? 8.077 3.417 -18.042 1.00 95.31 82 ARG A O 1
ATOM 666 N N . ASP A 1 83 ? 7.538 3.778 -15.877 1.00 91.38 83 ASP A N 1
ATOM 667 C CA . ASP A 1 83 ? 8.005 5.164 -15.831 1.00 91.38 83 ASP A CA 1
ATOM 668 C C . ASP A 1 83 ? 9.528 5.245 -16.051 1.00 91.38 83 ASP A C 1
ATOM 670 O O . ASP A 1 83 ? 10.009 6.062 -16.840 1.00 91.38 83 ASP A O 1
ATOM 674 N N . GLU A 1 84 ? 10.292 4.345 -15.428 1.00 91.25 84 GLU A N 1
ATOM 675 C CA . GLU A 1 84 ? 11.750 4.286 -15.565 1.00 91.25 84 GLU A CA 1
ATOM 676 C C . GLU A 1 84 ? 12.206 3.894 -16.983 1.00 91.25 84 GLU A C 1
ATOM 678 O O . GLU A 1 84 ? 13.099 4.529 -17.546 1.00 91.25 84 GLU A O 1
ATOM 683 N N . ILE A 1 85 ? 11.574 2.893 -17.605 1.00 93.69 85 ILE A N 1
ATOM 684 C CA . ILE A 1 85 ? 11.902 2.443 -18.970 1.00 93.69 85 ILE A CA 1
ATOM 685 C C . ILE A 1 85 ? 11.639 3.557 -19.986 1.00 93.69 85 ILE A C 1
ATOM 687 O O . ILE A 1 85 ? 12.464 3.786 -20.873 1.00 93.69 85 ILE A O 1
ATOM 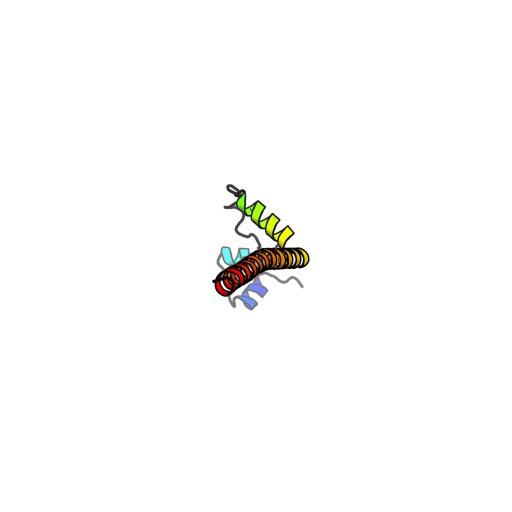691 N N . GLY A 1 86 ? 10.521 4.280 -19.851 1.00 94.00 86 GLY A N 1
ATOM 692 C CA . GLY A 1 86 ? 10.214 5.419 -20.719 1.00 94.00 86 GLY A CA 1
ATOM 693 C C . GLY A 1 86 ? 11.283 6.507 -20.629 1.00 94.00 86 GLY A C 1
ATOM 694 O O . GLY A 1 86 ? 11.755 7.012 -21.649 1.00 94.00 86 GLY A O 1
ATOM 695 N N . ARG A 1 87 ? 11.740 6.803 -19.408 1.00 93.44 87 ARG A N 1
ATOM 696 C CA . ARG A 1 87 ? 12.817 7.766 -19.165 1.00 93.44 87 ARG A CA 1
ATOM 697 C C . ARG A 1 87 ? 14.141 7.339 -19.804 1.00 93.44 87 ARG A C 1
ATOM 699 O O . ARG A 1 87 ? 14.823 8.175 -20.394 1.00 93.44 87 ARG A O 1
ATOM 706 N N . LEU A 1 88 ? 14.512 6.064 -19.707 1.00 91.94 88 LEU A N 1
ATOM 707 C CA . LEU A 1 88 ? 15.743 5.555 -20.319 1.00 91.94 88 LEU A CA 1
ATOM 708 C C . LEU A 1 88 ? 15.670 5.563 -21.850 1.00 91.94 88 LEU A C 1
ATOM 710 O O . LEU A 1 88 ? 16.635 5.966 -22.496 1.00 91.94 88 LEU A O 1
ATOM 714 N N . ALA A 1 89 ? 14.529 5.195 -22.435 1.00 93.56 89 ALA A N 1
ATOM 715 C CA . ALA A 1 89 ? 14.328 5.233 -23.885 1.00 93.56 89 ALA A CA 1
ATOM 716 C C . ALA A 1 89 ? 14.465 6.659 -24.449 1.00 93.56 89 ALA A C 1
ATOM 718 O O . ALA A 1 89 ? 15.132 6.870 -25.461 1.00 93.56 89 ALA A O 1
ATOM 719 N N . GLU A 1 90 ? 13.899 7.647 -23.754 1.00 94.00 90 GLU A N 1
ATOM 720 C CA . GLU A 1 90 ? 14.061 9.076 -24.045 1.00 94.00 90 GLU A CA 1
ATOM 721 C C . GLU A 1 90 ? 15.533 9.520 -24.016 1.00 94.00 90 GLU A C 1
ATOM 723 O O . GLU A 1 90 ? 15.987 10.251 -24.898 1.00 94.00 90 GLU A O 1
ATOM 728 N N . VAL A 1 91 ? 16.298 9.073 -23.015 1.00 94.00 91 VAL A N 1
ATOM 729 C CA . VAL A 1 91 ? 17.729 9.393 -22.891 1.00 94.00 91 VAL A CA 1
ATOM 730 C C . VAL A 1 91 ? 18.535 8.763 -24.022 1.00 94.00 91 VAL A C 1
ATOM 732 O O . VAL A 1 91 ? 19.334 9.458 -24.645 1.00 94.00 91 VAL A O 1
ATOM 735 N N . VAL A 1 92 ? 18.309 7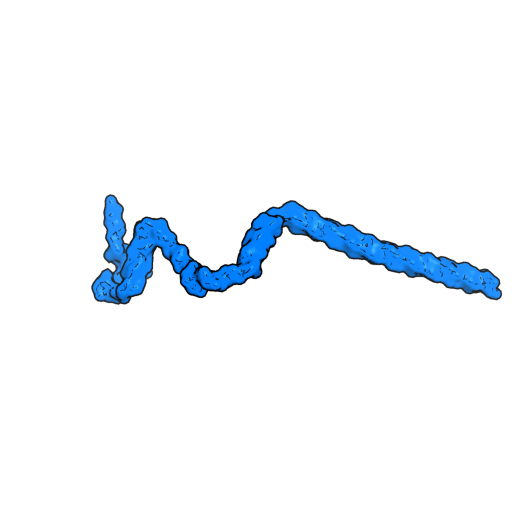.481 -24.318 1.00 94.81 92 VAL A N 1
ATOM 736 C CA . VAL A 1 92 ? 18.996 6.770 -25.408 1.00 94.81 92 VAL A CA 1
ATOM 737 C C . VAL A 1 92 ? 18.718 7.447 -26.745 1.00 94.81 92 VAL A C 1
ATOM 739 O O . VAL A 1 92 ? 19.655 7.746 -27.482 1.00 94.81 92 VAL A O 1
ATOM 742 N N . LYS A 1 93 ? 17.450 7.773 -27.020 1.00 95.06 93 LYS A N 1
ATOM 743 C CA . LYS A 1 93 ? 17.062 8.493 -28.234 1.00 95.06 93 LYS A CA 1
ATOM 744 C C . LYS A 1 93 ? 17.767 9.847 -28.337 1.00 95.06 93 LYS A C 1
ATOM 746 O O . LYS A 1 93 ? 18.289 10.182 -29.394 1.00 95.06 93 LYS A O 1
ATOM 751 N N . ARG A 1 94 ? 17.837 10.605 -27.235 1.00 94.31 94 ARG A N 1
ATOM 752 C CA . ARG A 1 94 ? 18.567 11.882 -27.210 1.00 94.31 94 ARG A CA 1
ATOM 753 C C . ARG A 1 94 ? 20.062 11.716 -27.473 1.00 94.31 94 ARG A C 1
ATOM 755 O O . ARG A 1 94 ? 20.645 12.596 -28.093 1.00 94.31 94 ARG A O 1
ATOM 762 N N . ILE A 1 95 ? 20.695 10.647 -26.992 1.00 95.31 95 ILE A N 1
ATOM 763 C CA . ILE A 1 95 ? 22.124 10.399 -27.238 1.00 95.31 95 ILE A CA 1
ATOM 764 C C . ILE A 1 95 ? 22.366 10.119 -28.722 1.00 95.31 95 ILE A C 1
ATOM 766 O O . ILE A 1 95 ? 23.254 10.732 -29.308 1.00 95.31 95 ILE A O 1
ATOM 770 N N . ASP A 1 96 ? 21.557 9.256 -29.334 1.00 95.19 96 ASP A N 1
ATOM 771 C CA . ASP A 1 96 ? 21.674 8.908 -30.754 1.00 95.19 96 ASP A CA 1
ATOM 772 C C . ASP A 1 96 ? 21.556 10.146 -31.661 1.00 95.19 96 ASP A C 1
ATOM 774 O O . ASP A 1 96 ? 22.408 10.409 -32.510 1.00 95.19 96 ASP A O 1
ATOM 778 N N . GLU A 1 97 ? 20.569 10.999 -31.383 1.00 95.38 97 GLU A N 1
ATOM 779 C CA . GLU A 1 97 ? 20.328 12.234 -32.131 1.00 95.38 97 GLU A CA 1
ATOM 780 C C . GLU A 1 97 ? 21.495 13.235 -32.000 1.00 95.38 97 GLU A C 1
ATOM 782 O O . GLU A 1 97 ? 21.869 13.906 -32.965 1.00 95.38 97 GLU A O 1
ATOM 787 N N . ARG A 1 98 ? 22.139 13.295 -30.825 1.00 93.81 98 ARG A N 1
ATOM 788 C CA . ARG A 1 98 ? 23.344 14.112 -30.598 1.00 93.81 98 ARG A CA 1
ATOM 789 C C . ARG A 1 98 ? 24.563 1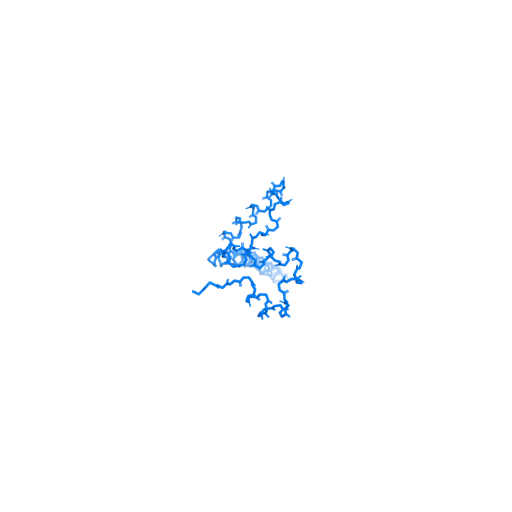3.568 -31.339 1.00 93.81 98 ARG A C 1
ATOM 791 O O . ARG A 1 98 ? 25.316 14.356 -31.907 1.00 93.81 98 ARG A O 1
ATOM 798 N N . LEU A 1 99 ? 24.745 12.249 -31.354 1.00 93.12 99 LEU A N 1
ATOM 799 C CA . LEU A 1 99 ? 25.841 11.601 -32.076 1.00 93.12 99 LEU A CA 1
ATOM 800 C C . LEU A 1 99 ? 25.697 11.793 -33.590 1.00 93.12 99 LEU A C 1
ATOM 802 O O . LEU A 1 99 ? 26.676 12.121 -34.259 1.00 93.12 99 LEU A O 1
ATOM 806 N N . SER A 1 100 ? 24.474 11.680 -34.118 1.00 92.12 100 SER A N 1
ATOM 807 C CA . SER A 1 100 ? 24.199 11.944 -35.533 1.00 92.12 100 SER A CA 1
ATOM 808 C C . SER A 1 100 ? 24.488 13.397 -35.918 1.00 92.12 100 SER A C 1
ATOM 810 O O . SER A 1 100 ? 24.982 13.631 -37.019 1.00 92.12 100 SER A O 1
ATOM 812 N N . GLN A 1 101 ? 24.209 14.369 -35.041 1.00 91.88 101 GLN A N 1
ATOM 813 C CA . GLN A 1 101 ? 24.554 15.774 -35.295 1.00 91.88 101 GLN A CA 1
ATOM 814 C C . GLN A 1 101 ? 26.068 16.014 -35.280 1.00 91.88 101 GLN A C 1
ATOM 816 O O . GLN A 1 101 ? 26.565 16.744 -36.131 1.00 91.88 101 GLN A O 1
ATOM 821 N N . GLN A 1 102 ? 26.804 15.388 -34.356 1.00 89.38 102 GLN A N 1
ATOM 822 C CA . GLN A 1 102 ? 28.258 15.543 -34.249 1.00 89.38 102 GLN A CA 1
ATOM 823 C C . GLN A 1 102 ? 29.019 14.861 -35.398 1.00 89.38 102 GLN A C 1
ATOM 825 O O . GLN A 1 102 ? 30.064 15.346 -35.808 1.00 89.38 102 GLN A O 1
ATOM 830 N N . SER A 1 103 ? 28.514 13.743 -35.927 1.00 82.88 103 SER A N 1
ATOM 831 C CA . SER A 1 103 ? 29.136 13.057 -37.069 1.00 82.88 103 SER A CA 1
ATOM 832 C C . SER A 1 103 ? 28.885 13.752 -38.413 1.00 82.88 103 SER A C 1
ATOM 834 O O . SER A 1 103 ? 29.555 13.420 -39.391 1.00 82.88 103 SER A O 1
ATOM 836 N N . ALA A 1 104 ? 27.893 14.642 -38.488 1.00 82.38 104 ALA A N 1
ATOM 837 C CA . ALA A 1 104 ? 27.521 15.364 -39.704 1.00 82.38 104 ALA A CA 1
ATOM 838 C C . ALA A 1 104 ? 28.186 16.752 -39.822 1.00 82.38 104 ALA A C 1
ATOM 840 O O . ALA A 1 104 ? 27.976 17.431 -40.828 1.00 82.38 104 ALA A O 1
ATOM 841 N N . SER A 1 105 ? 28.963 17.170 -38.812 1.00 66.94 105 SER A N 1
ATOM 842 C CA . SER A 1 105 ? 29.801 18.381 -38.806 1.00 66.94 105 SER A CA 1
ATOM 843 C C . SER A 1 105 ? 31.269 18.043 -39.023 1.00 66.94 105 SER A C 1
ATOM 845 O O . SER A 1 105 ? 31.927 18.767 -39.797 1.00 66.94 105 SER A O 1
#

Foldseek 3Di:
DDPDLQNVCCVPVVDGPVPDDPVRSVVSVCVSVPVPPVPPPPPVCVVPPDPVVVVVVVCCVQVVDPVNVVVVVVVVVCVVVVVVVVVVVVVVVVVVVVVVVVVVD

Secondary structure (DSSP, 8-state):
----HHHHIIIII-S-GGG--HHHHHHHHHHHTT------STTSSTT---HHHHHHHHHHHHHTSHHHHHHHHHHHHHHHHHHHHHHHHHHHHHHHHHHHHHHT-

Radius of gyration: 32.9 Å; Cα contacts (8 Å, |Δi|>4): 31; chains: 1; bounding box: 50×48×93 Å

Sequence (105 aa):
MNKTIDDLANRWLKRKPDGLSQLESRVLQSTIERTTITRDTNKAVAFHQTFGDRLADTIARVGGSWSFILTFIAFLIVWTMRDEIGRLAEVVKRIDERLSQQSAS

Nearest PDB structures (foldseek):
  3nb7-assembly1_A-2  TM=7.572E-01  e=8.865E+00  Aquifex aeolicus

pLDDT: mean 71.03, std 18.36, range [36.25, 96.0]

Mean predicted aligned error: 17.92 Å